Protein AF-A0A9P1DWP9-F1 (afdb_monomer_lite)

Structure (mmCIF, N/CA/C/O backbone):
data_AF-A0A9P1DWP9-F1
#
_entry.id   AF-A0A9P1DWP9-F1
#
loop_
_at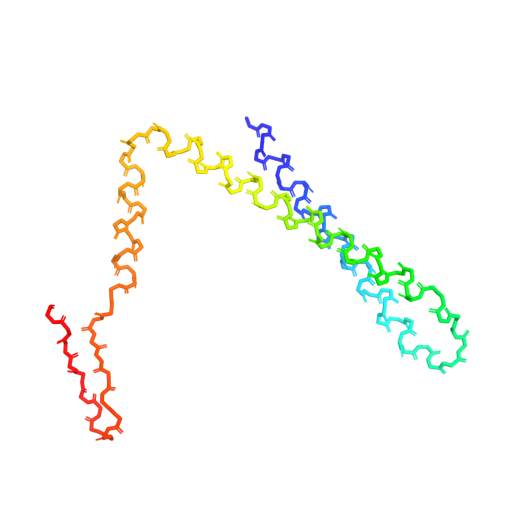om_site.group_PDB
_atom_site.id
_atom_site.type_symbol
_atom_site.label_atom_id
_atom_site.label_alt_id
_atom_site.label_comp_id
_atom_site.label_asym_id
_atom_site.label_entity_id
_atom_site.label_seq_id
_atom_site.pdbx_PDB_ins_code
_atom_site.Cartn_x
_atom_site.Cartn_y
_atom_site.Cartn_z
_atom_site.occupancy
_atom_site.B_iso_or_equiv
_atom_site.auth_seq_id
_atom_site.auth_comp_id
_atom_site.auth_asym_id
_atom_site.auth_atom_id
_atom_site.pdbx_PDB_model_num
ATOM 1 N N . MET A 1 1 ? -5.980 13.523 16.478 1.00 52.44 1 MET A N 1
ATOM 2 C CA . MET A 1 1 ? -6.295 13.777 15.051 1.00 52.44 1 MET A CA 1
ATOM 3 C C . MET A 1 1 ? -5.160 13.377 14.094 1.00 52.44 1 MET A C 1
ATOM 5 O O . MET A 1 1 ? -5.454 13.169 12.926 1.00 52.44 1 MET A O 1
ATOM 9 N N . GLU A 1 2 ? -3.926 13.148 14.563 1.00 62.66 2 GLU A N 1
ATOM 10 C CA . GLU A 1 2 ? -2.761 12.766 13.731 1.00 62.66 2 GLU A CA 1
ATOM 11 C C . GLU A 1 2 ? -2.819 11.391 13.046 1.00 62.66 2 GLU A C 1
ATOM 13 O O . GLU A 1 2 ? -2.382 11.247 11.911 1.00 62.66 2 GLU A O 1
ATOM 18 N N . LEU A 1 3 ? -3.380 10.358 13.683 1.00 64.50 3 LEU A N 1
ATOM 19 C CA . LEU A 1 3 ? -3.371 8.998 13.112 1.00 64.50 3 LEU A CA 1
ATOM 20 C C . LEU A 1 3 ? -4.194 8.875 11.819 1.00 64.50 3 LEU A C 1
ATOM 22 O O . LEU A 1 3 ? -3.820 8.152 10.894 1.00 64.50 3 LEU A O 1
ATOM 26 N N . LYS A 1 4 ? -5.314 9.606 11.730 1.00 70.38 4 LYS A N 1
ATOM 27 C CA . LYS A 1 4 ? -6.176 9.605 10.536 1.00 70.38 4 LYS A CA 1
ATOM 28 C C . LYS A 1 4 ? -5.525 10.343 9.369 1.00 70.38 4 LYS A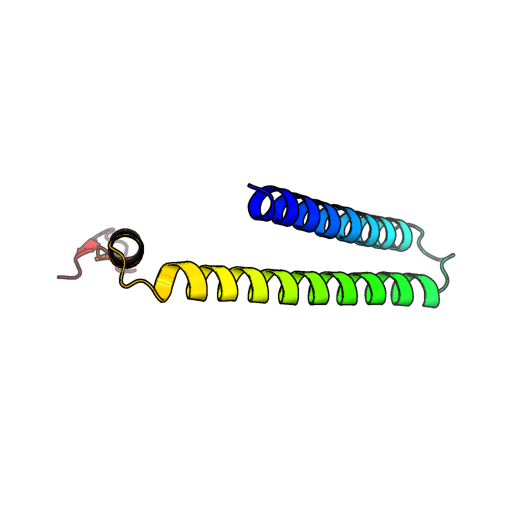 C 1
ATOM 30 O O . LYS A 1 4 ? -5.685 9.916 8.227 1.00 70.38 4 LYS A O 1
ATOM 35 N N . THR A 1 5 ? -4.821 11.441 9.637 1.00 78.44 5 THR A N 1
ATOM 36 C CA . THR A 1 5 ? -4.091 12.191 8.609 1.00 78.44 5 THR A CA 1
ATOM 37 C C . THR A 1 5 ? -2.869 11.404 8.148 1.00 78.44 5 THR A C 1
ATOM 39 O O . THR A 1 5 ? -2.713 11.210 6.947 1.00 78.44 5 THR A O 1
ATOM 42 N N . TRP A 1 6 ? -2.100 10.822 9.072 1.00 78.31 6 TRP A N 1
ATOM 43 C CA . TRP A 1 6 ? -0.963 9.952 8.761 1.00 78.31 6 TRP A CA 1
ATOM 44 C C . TRP A 1 6 ? -1.361 8.740 7.906 1.00 78.31 6 TRP A C 1
ATOM 46 O O . TRP A 1 6 ? -0.766 8.502 6.858 1.00 78.31 6 TRP A O 1
ATOM 56 N N . SER A 1 7 ? -2.436 8.030 8.268 1.00 80.50 7 SER A N 1
ATOM 57 C CA . SER A 1 7 ? -2.927 6.881 7.492 1.00 80.50 7 SER A CA 1
ATOM 58 C C . SER A 1 7 ? -3.336 7.264 6.061 1.00 80.50 7 SER A C 1
ATOM 60 O O . SER A 1 7 ? -3.015 6.548 5.107 1.00 80.50 7 SER A O 1
ATOM 62 N N . LYS A 1 8 ? -3.992 8.421 5.881 1.00 84.62 8 LYS A N 1
ATOM 63 C CA . LYS A 1 8 ? -4.317 8.957 4.549 1.00 84.62 8 LYS A CA 1
ATOM 64 C C . LYS A 1 8 ? -3.052 9.271 3.752 1.00 84.62 8 LYS A C 1
ATOM 66 O O . LYS A 1 8 ? -2.968 8.864 2.595 1.00 84.62 8 LYS A O 1
ATOM 71 N N . THR A 1 9 ? -2.071 9.930 4.365 1.00 88.31 9 THR A N 1
ATOM 72 C CA . THR A 1 9 ? -0.790 10.257 3.727 1.00 88.31 9 THR A CA 1
ATOM 73 C C . THR A 1 9 ? -0.043 8.997 3.297 1.00 88.31 9 THR A C 1
ATOM 75 O O . THR A 1 9 ? 0.358 8.898 2.141 1.00 88.31 9 THR A O 1
ATOM 78 N N . CYS A 1 10 ? 0.067 7.988 4.167 1.00 86.38 10 CYS A N 1
ATOM 79 C CA . CYS A 1 10 ? 0.684 6.703 3.831 1.00 86.38 10 CYS A CA 1
ATOM 80 C C . CYS A 1 10 ? -0.050 6.002 2.682 1.00 86.38 10 CYS A C 1
ATOM 82 O O . CYS A 1 10 ? 0.587 5.493 1.760 1.00 86.38 10 CYS A O 1
ATOM 84 N N . ARG A 1 11 ? -1.391 6.016 2.686 1.00 87.75 11 ARG A N 1
ATOM 85 C CA . ARG A 1 11 ? -2.196 5.438 1.601 1.00 87.75 11 ARG A CA 1
ATOM 86 C C . ARG A 1 11 ? -1.916 6.118 0.261 1.00 87.75 11 ARG A C 1
ATOM 88 O O . ARG A 1 11 ? -1.714 5.414 -0.727 1.00 87.75 11 ARG A O 1
ATOM 95 N N . VAL A 1 12 ? -1.904 7.452 0.227 1.00 91.38 12 VAL A N 1
ATOM 96 C CA . VAL A 1 12 ? -1.587 8.227 -0.984 1.00 91.38 12 VAL A CA 1
ATOM 97 C C . VAL A 1 12 ? -0.156 7.940 -1.431 1.00 91.38 12 VAL A C 1
ATOM 99 O O . VAL A 1 12 ? 0.057 7.633 -2.597 1.00 91.38 12 VAL A O 1
ATOM 102 N N . TRP A 1 13 ? 0.806 7.927 -0.508 1.00 93.25 13 TRP A N 1
ATOM 103 C CA . TRP A 1 13 ? 2.209 7.636 -0.801 1.00 93.25 13 TRP A CA 1
ATOM 104 C C . TRP A 1 13 ? 2.402 6.269 -1.471 1.00 93.25 13 TRP A C 1
ATOM 106 O O . TRP A 1 13 ? 3.027 6.183 -2.531 1.00 93.25 13 TRP A O 1
ATOM 116 N N . PHE A 1 14 ? 1.819 5.206 -0.904 1.00 91.50 14 PHE A N 1
ATOM 117 C CA . PHE A 1 14 ? 1.883 3.872 -1.505 1.00 91.50 14 PHE A CA 1
ATOM 118 C C . PHE A 1 14 ? 1.212 3.847 -2.879 1.00 91.50 14 PHE A C 1
ATOM 120 O O . PHE A 1 14 ? 1.757 3.264 -3.813 1.00 91.50 14 PHE A O 1
ATOM 127 N N . GLN A 1 15 ? 0.038 4.471 -3.008 1.00 92.25 15 GLN A N 1
ATOM 128 C CA . GLN A 1 15 ? -0.712 4.479 -4.259 1.00 92.25 15 GLN A CA 1
ATOM 129 C C . GLN A 1 15 ? 0.063 5.186 -5.373 1.00 92.25 15 GLN A C 1
ATOM 131 O O . GLN A 1 15 ? 0.219 4.614 -6.447 1.00 92.25 15 GLN A O 1
ATOM 136 N N . THR A 1 16 ? 0.599 6.377 -5.104 1.00 95.06 16 THR A N 1
ATOM 137 C CA . THR A 1 16 ? 1.373 7.156 -6.075 1.00 95.06 16 THR A CA 1
ATOM 138 C C . THR A 1 16 ? 2.599 6.384 -6.552 1.00 95.06 16 THR A C 1
ATOM 140 O O . THR A 1 16 ? 2.829 6.280 -7.752 1.00 95.06 16 THR A O 1
ATOM 143 N N . ARG A 1 17 ? 3.370 5.779 -5.639 1.00 94.06 17 ARG A N 1
ATOM 144 C CA . ARG A 1 17 ? 4.585 5.034 -6.014 1.00 94.06 17 ARG A CA 1
ATOM 145 C C . ARG A 1 17 ? 4.285 3.763 -6.800 1.00 94.06 17 ARG A C 1
ATOM 147 O O . ARG A 1 17 ? 4.980 3.476 -7.768 1.00 94.06 17 ARG A O 1
ATOM 154 N N . ILE A 1 18 ? 3.245 3.026 -6.411 1.00 95.44 18 ILE A N 1
ATOM 155 C CA . ILE A 1 18 ? 2.792 1.844 -7.154 1.00 95.44 18 ILE A CA 1
ATOM 156 C C . ILE A 1 18 ? 2.362 2.239 -8.567 1.00 95.44 18 ILE A C 1
ATOM 158 O O . ILE A 1 18 ? 2.711 1.547 -9.519 1.00 95.44 18 ILE A O 1
ATOM 162 N N . GLU A 1 19 ? 1.637 3.348 -8.708 1.00 94.69 19 GLU A N 1
ATOM 163 C CA . GLU A 1 19 ? 1.171 3.823 -10.010 1.00 94.69 19 GLU A CA 1
ATOM 164 C C . GLU A 1 19 ? 2.332 4.255 -10.912 1.00 94.69 19 GLU A C 1
ATOM 166 O O . GLU A 1 19 ? 2.362 3.896 -12.084 1.00 94.69 19 GLU A O 1
ATOM 171 N N . ILE A 1 20 ? 3.339 4.935 -10.354 1.00 95.12 20 ILE A N 1
ATOM 172 C CA . ILE A 1 20 ? 4.573 5.282 -11.074 1.00 95.12 20 ILE A CA 1
ATOM 173 C C . ILE A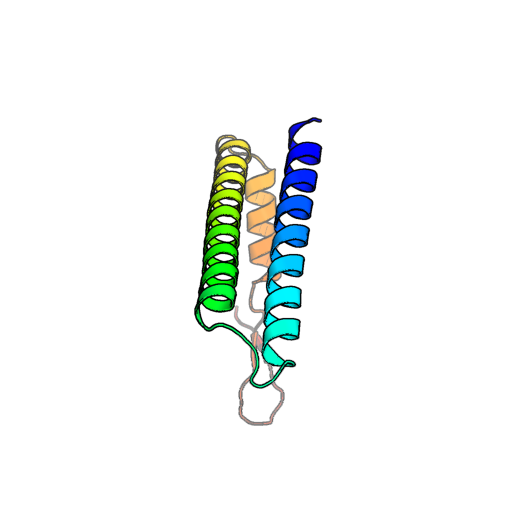 1 20 ? 5.289 4.019 -11.569 1.00 95.12 20 ILE A C 1
ATOM 175 O O . ILE A 1 20 ? 5.652 3.945 -12.740 1.00 95.12 20 ILE A O 1
ATOM 179 N N . CYS A 1 21 ? 5.471 3.011 -10.708 1.00 92.44 21 CYS A N 1
ATOM 180 C CA . CYS A 1 21 ? 6.109 1.754 -11.106 1.00 92.44 21 CYS A CA 1
ATOM 181 C C . CYS A 1 21 ? 5.316 1.032 -12.202 1.00 92.44 21 CYS A C 1
ATOM 183 O O . CYS A 1 21 ? 5.912 0.520 -13.143 1.00 92.44 21 CYS A O 1
ATOM 185 N N . LYS A 1 22 ? 3.982 1.007 -12.107 1.00 92.62 22 LYS A N 1
ATOM 186 C CA . LYS A 1 22 ? 3.119 0.390 -13.123 1.00 92.62 22 LYS A CA 1
ATOM 187 C C . LYS A 1 22 ? 3.199 1.097 -14.469 1.00 92.62 22 LYS A C 1
ATOM 189 O O . LYS A 1 22 ? 3.338 0.411 -15.473 1.00 92.62 22 LYS A O 1
ATOM 194 N N . ARG A 1 23 ? 3.137 2.434 -14.481 1.00 93.25 23 ARG A N 1
ATOM 195 C CA . ARG A 1 23 ? 3.292 3.225 -15.711 1.00 93.25 23 ARG A CA 1
ATOM 196 C C . ARG A 1 23 ? 4.639 2.957 -16.353 1.00 93.25 23 ARG A C 1
ATOM 198 O O . ARG A 1 23 ? 4.680 2.550 -17.498 1.00 93.25 23 ARG A O 1
ATOM 205 N N . ARG A 1 24 ? 5.716 3.007 -15.568 1.00 89.31 24 ARG A N 1
ATOM 206 C CA . ARG A 1 24 ? 7.058 2.741 -16.085 1.00 89.31 24 ARG A CA 1
ATOM 207 C C . ARG A 1 24 ? 7.210 1.327 -16.652 1.00 89.31 24 ARG A C 1
ATOM 209 O O . ARG A 1 24 ? 7.907 1.150 -17.636 1.00 89.31 24 ARG A O 1
ATOM 216 N N . LEU A 1 25 ? 6.560 0.317 -16.066 1.00 89.12 25 LEU A N 1
ATOM 217 C CA . LEU A 1 25 ? 6.526 -1.033 -16.649 1.00 89.12 25 LEU A CA 1
ATOM 218 C C . LEU A 1 25 ? 5.697 -1.109 -17.938 1.00 89.12 25 LEU A C 1
ATOM 220 O O . LEU A 1 25 ? 6.001 -1.951 -18.776 1.00 89.12 25 LEU A O 1
ATOM 224 N N . ALA A 1 26 ? 4.654 -0.287 -18.080 1.00 88.50 26 ALA A N 1
ATOM 225 C CA . ALA A 1 26 ? 3.862 -0.202 -19.304 1.00 88.50 26 ALA A CA 1
ATOM 226 C C . ALA A 1 26 ? 4.658 0.488 -20.420 1.00 88.50 26 ALA A C 1
ATOM 228 O O . ALA A 1 26 ? 4.799 -0.100 -21.486 1.00 88.50 26 ALA A O 1
ATOM 229 N N . ASP A 1 27 ? 5.274 1.636 -20.129 1.00 87.44 27 ASP A N 1
ATOM 230 C CA . ASP A 1 27 ? 6.122 2.382 -21.068 1.00 87.44 27 ASP A CA 1
ATOM 231 C C . ASP A 1 27 ? 7.255 1.486 -21.605 1.00 87.44 27 ASP A C 1
ATOM 233 O O . ASP A 1 27 ? 7.445 1.342 -22.809 1.00 87.44 27 ASP A O 1
ATOM 237 N N . LEU A 1 28 ? 7.944 0.770 -20.706 1.00 80.94 28 LEU A N 1
ATOM 238 C CA . LEU A 1 28 ? 9.022 -0.157 -21.071 1.00 80.94 28 LEU A CA 1
ATOM 239 C C . LEU A 1 28 ? 8.552 -1.398 -21.843 1.00 80.94 28 LEU A C 1
ATOM 241 O O . LEU A 1 28 ? 9.365 -2.068 -22.476 1.00 80.94 28 LEU A O 1
ATOM 245 N N . ARG A 1 29 ? 7.262 -1.742 -21.763 1.00 78.38 29 ARG A N 1
ATOM 246 C CA . ARG A 1 29 ? 6.668 -2.852 -22.517 1.00 78.38 29 ARG A CA 1
ATOM 247 C C . ARG A 1 29 ? 6.237 -2.420 -23.919 1.00 78.38 29 ARG A C 1
ATOM 249 O O . ARG A 1 29 ? 6.156 -3.277 -24.790 1.00 78.38 29 ARG A O 1
ATOM 256 N N . GLU A 1 30 ? 5.957 -1.135 -24.125 1.00 77.88 30 GLU A N 1
ATOM 257 C CA . GLU A 1 30 ? 5.594 -0.560 -25.427 1.00 77.88 30 GLU A CA 1
ATOM 258 C C . GLU A 1 30 ? 6.825 -0.184 -26.276 1.00 77.88 30 GLU A C 1
ATOM 260 O O . GLU A 1 30 ? 6.739 -0.198 -27.499 1.00 77.88 30 GLU A O 1
ATOM 265 N N . GLU A 1 31 ? 7.996 0.057 -25.669 1.00 72.06 31 GLU A N 1
ATOM 266 C CA . GLU A 1 31 ? 9.272 0.370 -26.359 1.00 72.06 31 GLU A CA 1
ATOM 267 C C . GLU A 1 31 ? 9.971 -0.834 -27.050 1.00 72.06 31 GLU A C 1
ATOM 269 O O . GLU A 1 31 ? 11.187 -0.838 -27.256 1.00 72.06 31 GLU A O 1
ATOM 274 N N . A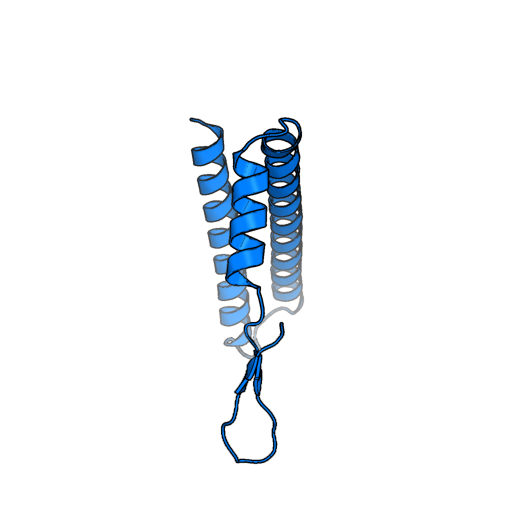SP A 1 32 ? 9.192 -1.851 -27.420 1.00 60.78 32 ASP A N 1
ATOM 275 C CA . ASP A 1 32 ? 9.513 -3.108 -28.118 1.00 60.78 32 ASP A CA 1
ATOM 276 C C . ASP A 1 32 ? 10.924 -3.199 -28.771 1.00 60.78 32 ASP A C 1
ATOM 278 O O . ASP A 1 32 ? 11.122 -2.965 -29.965 1.00 60.78 32 ASP A O 1
ATOM 282 N N . GLY A 1 33 ? 11.936 -3.584 -27.974 1.00 58.34 33 GLY A N 1
ATOM 283 C CA . GLY A 1 33 ? 13.207 -4.130 -28.482 1.00 58.34 33 GLY A CA 1
ATOM 284 C C . GLY A 1 33 ? 14.511 -3.373 -28.186 1.00 58.34 33 GLY A C 1
ATOM 285 O O . GLY A 1 33 ? 15.573 -3.897 -28.517 1.00 58.34 33 GLY A O 1
ATOM 286 N N . ARG A 1 34 ? 14.503 -2.196 -27.539 1.00 61.34 34 ARG A N 1
ATOM 287 C CA . ARG A 1 34 ? 15.757 -1.486 -27.143 1.00 61.34 34 ARG A CA 1
ATOM 288 C C . ARG A 1 34 ? 16.119 -1.589 -25.665 1.00 61.34 34 ARG A C 1
ATOM 290 O O . ARG A 1 34 ? 17.037 -0.921 -25.192 1.00 61.34 34 ARG A O 1
ATOM 297 N N . TRP A 1 35 ? 15.368 -2.385 -24.923 1.00 63.59 35 TRP A N 1
ATOM 298 C CA . TRP A 1 35 ? 15.308 -2.256 -23.484 1.00 63.59 35 TRP A CA 1
ATOM 299 C C . TRP A 1 35 ? 16.105 -3.362 -22.757 1.00 63.59 35 TRP A C 1
ATOM 301 O O . TRP A 1 35 ? 16.051 -4.541 -23.107 1.00 63.59 35 TRP A O 1
ATOM 311 N N . ASN A 1 36 ? 16.905 -2.967 -21.759 1.00 69.31 36 ASN A N 1
ATOM 312 C CA . ASN A 1 36 ? 17.788 -3.848 -20.991 1.00 69.31 36 ASN A CA 1
ATOM 313 C C . ASN A 1 36 ? 16.971 -4.670 -19.995 1.00 69.31 36 ASN A C 1
ATOM 315 O O . ASN A 1 36 ? 16.649 -4.122 -18.953 1.00 69.31 36 ASN A O 1
ATOM 319 N N . GLY A 1 37 ? 16.742 -5.966 -20.246 1.00 76.31 37 GLY A N 1
ATOM 320 C CA . GLY A 1 37 ? 16.061 -6.939 -19.363 1.00 76.31 37 GLY A CA 1
ATOM 321 C C . GLY A 1 37 ? 16.249 -6.764 -17.837 1.00 76.31 37 GLY A C 1
ATOM 322 O O . GLY A 1 37 ? 15.348 -7.074 -17.053 1.00 76.31 37 GLY A O 1
ATOM 323 N N . ALA A 1 38 ? 17.382 -6.214 -17.400 1.00 83.31 38 ALA A N 1
ATOM 324 C CA . ALA A 1 38 ? 17.646 -5.882 -16.006 1.00 83.31 38 ALA A CA 1
ATOM 325 C C . ALA A 1 38 ? 16.758 -4.754 -15.427 1.00 83.31 38 ALA A C 1
ATOM 327 O O . ALA A 1 38 ? 16.320 -4.861 -14.284 1.00 83.31 38 ALA A O 1
ATOM 328 N N . ASP A 1 39 ? 16.447 -3.686 -16.167 1.00 83.56 39 ASP A N 1
ATOM 329 C CA . ASP A 1 39 ? 15.735 -2.511 -15.623 1.00 83.56 39 ASP A CA 1
ATOM 330 C C . ASP A 1 39 ? 14.245 -2.769 -15.273 1.00 83.56 39 ASP A C 1
ATOM 332 O O . ASP A 1 39 ? 13.733 -2.219 -14.304 1.00 83.56 39 ASP A O 1
ATOM 336 N N . PHE A 1 40 ? 13.530 -3.644 -15.978 1.00 86.31 40 PHE A N 1
ATOM 337 C CA . PHE A 1 40 ? 12.122 -4.009 -15.786 1.00 86.31 40 PHE A CA 1
ATOM 338 C C . PHE A 1 40 ? 12.068 -5.028 -14.695 1.00 86.31 40 PHE A C 1
ATOM 340 O O . PHE A 1 40 ? 11.179 -4.949 -13.863 1.00 86.31 40 PHE A O 1
ATOM 347 N N . GLN A 1 41 ? 13.033 -5.950 -14.667 1.00 89.06 41 GLN A N 1
ATOM 348 C CA . GLN A 1 41 ? 13.173 -6.855 -13.550 1.00 89.06 41 GLN A CA 1
ATOM 349 C C . GLN A 1 41 ? 13.379 -6.046 -12.262 1.00 89.06 41 GLN A C 1
ATOM 351 O O . GLN A 1 41 ? 12.630 -6.230 -11.305 1.00 89.06 41 GLN A O 1
ATOM 356 N N . LYS A 1 42 ? 14.246 -5.029 -12.290 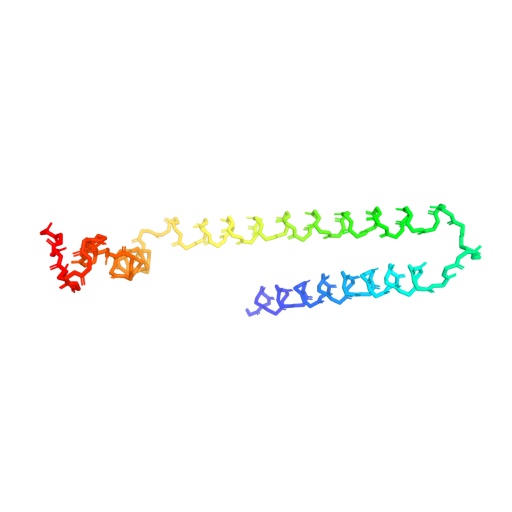1.00 91.56 42 LYS A N 1
ATOM 357 C CA . LYS A 1 42 ? 14.446 -4.094 -11.178 1.00 91.56 42 LYS A CA 1
ATOM 358 C C . LYS A 1 42 ? 13.184 -3.299 -10.822 1.00 91.56 42 LYS A C 1
ATOM 360 O O . LYS A 1 42 ? 12.820 -3.217 -9.651 1.00 91.56 42 LYS A O 1
ATOM 365 N N . ILE A 1 43 ? 12.473 -2.720 -11.792 1.00 91.38 43 ILE A N 1
ATOM 366 C CA . ILE A 1 43 ? 11.233 -1.965 -11.519 1.00 91.38 43 ILE A CA 1
ATOM 367 C C . ILE A 1 43 ? 10.124 -2.892 -10.998 1.00 91.38 43 ILE A C 1
ATOM 369 O O . ILE A 1 43 ? 9.362 -2.510 -10.107 1.00 91.38 43 ILE A O 1
ATOM 373 N N . LYS A 1 44 ? 10.045 -4.120 -11.510 1.00 92.56 44 LYS A N 1
ATOM 374 C CA . LYS A 1 44 ? 9.107 -5.154 -11.071 1.00 92.56 44 LYS A CA 1
ATOM 375 C C . LYS A 1 44 ? 9.403 -5.590 -9.639 1.00 92.56 44 LYS A C 1
ATOM 377 O O . LYS A 1 44 ? 8.470 -5.694 -8.849 1.00 92.56 44 LYS A O 1
ATOM 382 N N . GLU A 1 45 ? 10.668 -5.774 -9.275 1.00 95.38 45 GLU A N 1
ATOM 383 C CA . GLU A 1 45 ? 11.087 -6.053 -7.896 1.00 95.38 45 GLU A CA 1
ATOM 384 C C . GLU A 1 45 ? 10.698 -4.917 -6.948 1.00 95.38 45 GLU A C 1
ATOM 386 O O . GLU A 1 45 ? 10.094 -5.166 -5.904 1.00 95.38 45 GLU A O 1
ATOM 391 N N . VAL A 1 46 ? 10.935 -3.662 -7.346 1.00 95.38 46 VAL A N 1
ATOM 392 C CA . VAL A 1 46 ? 10.500 -2.485 -6.574 1.00 95.38 46 VAL A CA 1
ATOM 393 C C . VAL A 1 46 ? 8.978 -2.458 -6.412 1.00 95.38 46 VAL A C 1
ATOM 395 O O . VAL A 1 46 ? 8.474 -2.148 -5.332 1.00 95.38 46 VAL A O 1
ATOM 398 N N . LEU A 1 47 ? 8.221 -2.800 -7.458 1.00 95.25 47 LEU A N 1
ATOM 399 C CA . LEU A 1 47 ? 6.764 -2.881 -7.383 1.00 95.25 47 LEU A CA 1
ATOM 400 C C . LEU A 1 47 ? 6.305 -3.969 -6.399 1.00 95.25 47 LEU A C 1
ATOM 402 O O . LEU A 1 47 ? 5.392 -3.722 -5.610 1.00 95.25 47 LEU A O 1
ATOM 406 N N . ILE A 1 48 ? 6.929 -5.149 -6.429 1.00 96.38 48 ILE A N 1
ATOM 407 C CA . ILE A 1 48 ? 6.616 -6.259 -5.517 1.00 96.38 48 ILE A CA 1
ATOM 408 C C . ILE A 1 48 ? 6.892 -5.851 -4.064 1.00 96.38 48 ILE A C 1
ATOM 410 O O . ILE A 1 48 ? 6.005 -5.989 -3.220 1.00 96.38 48 ILE A O 1
ATOM 414 N N . ASP A 1 49 ? 8.060 -5.273 -3.782 1.00 96.88 49 ASP A N 1
ATOM 415 C CA . ASP A 1 49 ? 8.416 -4.779 -2.446 1.00 96.88 49 ASP A CA 1
ATOM 416 C C . ASP A 1 49 ? 7.421 -3.711 -1.950 1.00 96.88 49 ASP A C 1
ATOM 418 O O . ASP A 1 49 ? 6.905 -3.802 -0.833 1.00 96.88 49 ASP A O 1
ATOM 422 N N . LEU A 1 50 ? 7.045 -2.745 -2.798 1.00 95.75 50 LEU A N 1
ATOM 423 C CA . LEU A 1 50 ? 6.041 -1.731 -2.452 1.00 95.75 50 LEU A CA 1
ATOM 424 C C . LEU A 1 50 ? 4.671 -2.344 -2.136 1.00 95.75 50 LEU A C 1
ATOM 426 O O . LEU A 1 50 ? 3.997 -1.903 -1.199 1.00 95.75 50 LEU A O 1
ATOM 430 N N . LEU A 1 51 ? 4.245 -3.354 -2.897 1.00 94.81 51 LEU A N 1
ATOM 431 C CA . LEU A 1 51 ? 2.992 -4.067 -2.649 1.00 94.81 51 LEU A CA 1
ATOM 432 C C . LEU A 1 51 ? 3.036 -4.835 -1.327 1.00 94.81 51 LEU A C 1
ATOM 434 O O . LEU A 1 51 ? 2.058 -4.793 -0.576 1.00 94.81 51 LEU A O 1
ATOM 438 N N . GLN A 1 52 ? 4.163 -5.474 -1.016 1.00 96.00 52 GLN A N 1
ATOM 439 C CA . GLN A 1 52 ? 4.352 -6.224 0.221 1.00 96.00 52 GLN A CA 1
ATOM 440 C C . GLN A 1 52 ? 4.374 -5.302 1.445 1.00 96.00 52 GLN A C 1
ATOM 442 O O . GLN A 1 52 ? 3.655 -5.549 2.414 1.00 96.00 52 GLN A O 1
ATOM 447 N N . ARG A 1 53 ? 5.088 -4.173 1.377 1.00 94.00 53 ARG A N 1
ATOM 448 C CA . ARG A 1 53 ? 5.068 -3.141 2.429 1.00 94.00 53 ARG A CA 1
ATOM 449 C C . ARG A 1 53 ? 3.672 -2.568 2.638 1.00 94.00 53 ARG A C 1
ATOM 451 O O . ARG A 1 53 ? 3.235 -2.410 3.776 1.00 94.00 53 ARG A O 1
ATOM 458 N N . ARG A 1 54 ? 2.940 -2.306 1.550 1.00 94.06 54 ARG A N 1
ATOM 459 C CA . ARG A 1 54 ? 1.548 -1.846 1.621 1.00 94.06 54 ARG A CA 1
ATOM 460 C C . ARG A 1 54 ? 0.657 -2.893 2.290 1.00 94.06 54 ARG A C 1
ATOM 462 O O . ARG A 1 54 ? -0.174 -2.530 3.115 1.00 94.06 54 ARG A O 1
ATOM 469 N N . HIS A 1 55 ? 0.816 -4.171 1.952 1.00 91.94 55 HIS A N 1
ATOM 470 C CA . HIS A 1 55 ? 0.062 -5.261 2.571 1.00 91.94 55 HIS A CA 1
ATOM 471 C C . HIS A 1 55 ? 0.312 -5.335 4.083 1.00 91.94 55 HIS A C 1
ATOM 473 O O . HIS A 1 55 ? -0.646 -5.309 4.853 1.00 91.94 55 HIS A O 1
ATOM 479 N N . ILE A 1 56 ? 1.579 -5.326 4.507 1.00 90.94 56 ILE A N 1
ATOM 480 C CA . ILE A 1 56 ? 1.961 -5.323 5.928 1.00 90.94 56 ILE A CA 1
ATOM 481 C C . ILE A 1 56 ? 1.360 -4.111 6.648 1.00 90.94 56 ILE A C 1
ATOM 483 O O . ILE A 1 56 ? 0.754 -4.267 7.707 1.00 90.94 56 ILE A O 1
ATOM 487 N N . PHE A 1 57 ? 1.453 -2.919 6.053 1.00 89.81 57 PHE A N 1
ATOM 488 C CA . PHE A 1 57 ? 0.835 -1.706 6.592 1.00 89.81 57 PHE A CA 1
ATOM 489 C C . PHE A 1 57 ? -0.677 -1.880 6.807 1.00 89.81 57 PHE A C 1
ATOM 491 O O . PHE A 1 57 ? -1.187 -1.586 7.887 1.00 89.81 57 PHE A O 1
ATOM 498 N N . TRP A 1 58 ? -1.404 -2.412 5.817 1.00 86.44 58 TRP A N 1
ATOM 499 C CA . TRP A 1 58 ? -2.843 -2.659 5.955 1.00 86.44 58 TRP A CA 1
ATOM 500 C C . TRP A 1 58 ? -3.160 -3.697 7.030 1.00 86.44 58 TRP A C 1
ATOM 502 O O . TRP A 1 58 ? -4.115 -3.504 7.783 1.00 86.44 58 TRP A O 1
ATOM 512 N N . GLN A 1 59 ? -2.364 -4.762 7.144 1.00 87.69 59 GLN A N 1
ATOM 513 C CA . GLN A 1 59 ? -2.524 -5.759 8.204 1.00 87.69 59 GLN A CA 1
ATOM 514 C C . GLN A 1 59 ? -2.302 -5.151 9.591 1.00 87.69 59 GLN A C 1
ATOM 516 O O . GLN A 1 59 ? -3.093 -5.402 10.499 1.00 87.69 59 GLN A O 1
ATOM 521 N N . GLN A 1 60 ? -1.270 -4.321 9.753 1.00 85.31 60 GLN A N 1
ATOM 522 C CA . GLN A 1 60 ? -0.988 -3.618 11.004 1.00 85.31 60 GLN A CA 1
ATOM 523 C C . GLN A 1 60 ? -2.120 -2.657 11.359 1.00 85.31 60 GLN A C 1
ATOM 525 O O . GLN A 1 60 ? -2.647 -2.728 12.463 1.00 85.31 60 GLN A O 1
ATOM 530 N N . CYS A 1 61 ? -2.563 -1.814 10.422 1.00 82.81 61 CYS A N 1
ATOM 531 C CA . CYS A 1 61 ? -3.674 -0.898 10.665 1.00 82.81 61 CYS A CA 1
ATOM 532 C C . CYS A 1 61 ? -4.973 -1.636 11.002 1.00 82.81 61 CYS A C 1
ATOM 534 O O . CYS A 1 61 ? -5.684 -1.210 11.908 1.00 82.81 61 CYS A O 1
ATOM 536 N N . ALA A 1 62 ? -5.277 -2.742 10.317 1.00 79.38 62 ALA A N 1
ATOM 537 C CA . ALA A 1 62 ? -6.439 -3.563 10.633 1.00 79.38 62 ALA A CA 1
ATOM 538 C C . ALA A 1 62 ? -6.313 -4.170 12.034 1.00 79.38 62 ALA A C 1
ATOM 540 O O . ALA A 1 62 ? -7.241 -4.052 12.826 1.00 79.38 62 ALA A O 1
ATOM 541 N N . LYS A 1 63 ? -5.166 -4.767 12.378 1.00 75.38 63 LYS A N 1
ATOM 542 C CA . LYS A 1 63 ? -4.934 -5.358 13.701 1.00 75.38 63 LYS A CA 1
ATOM 543 C C . LYS A 1 63 ? -5.004 -4.311 14.809 1.00 75.38 63 LYS A C 1
ATOM 545 O O . LYS A 1 63 ? -5.654 -4.564 15.810 1.00 75.38 63 LYS A O 1
ATOM 550 N N . THR A 1 64 ? -4.406 -3.136 14.627 1.00 73.38 64 THR A N 1
ATOM 551 C CA . THR A 1 64 ? -4.502 -2.024 15.583 1.00 73.38 64 THR A CA 1
ATOM 552 C C . THR A 1 64 ? -5.934 -1.528 15.712 1.00 73.38 64 THR A C 1
ATOM 554 O O . THR A 1 64 ? -6.395 -1.299 16.825 1.00 73.38 64 THR A O 1
ATOM 557 N N . PHE A 1 65 ? -6.664 -1.399 14.602 1.00 67.31 65 PHE A N 1
ATOM 558 C CA . PHE A 1 65 ? -8.080 -1.041 14.626 1.00 67.31 65 PHE A CA 1
ATOM 559 C C . PHE A 1 65 ? -8.895 -2.061 15.425 1.00 67.31 65 PHE A C 1
ATOM 561 O O . PHE A 1 65 ? -9.637 -1.678 16.323 1.00 67.31 65 PHE A O 1
ATOM 568 N N . TRP A 1 66 ? -8.698 -3.355 15.168 1.00 66.44 66 TRP A N 1
ATOM 569 C CA . TRP A 1 66 ? -9.353 -4.417 15.924 1.00 66.44 66 TRP A CA 1
ATOM 570 C C . TRP A 1 66 ? -8.929 -4.424 17.394 1.00 66.44 66 TRP A C 1
ATOM 572 O O . TRP A 1 66 ? -9.794 -4.463 18.249 1.00 66.44 66 TRP A O 1
ATOM 582 N N . LEU A 1 67 ? -7.645 -4.313 17.728 1.00 65.12 67 LEU A N 1
ATOM 583 C CA . LEU A 1 67 ? -7.194 -4.255 19.124 1.00 65.12 67 LEU A CA 1
ATOM 584 C C . LEU A 1 67 ? -7.777 -3.042 19.866 1.00 65.12 67 LEU A C 1
ATOM 586 O O . LEU A 1 67 ? -8.248 -3.177 20.986 1.00 65.12 67 LEU A O 1
ATOM 590 N N . THR A 1 68 ? -7.810 -1.869 19.232 1.00 64.12 68 THR A N 1
ATOM 591 C CA . THR A 1 68 ? -8.281 -0.630 19.875 1.00 64.12 68 THR A CA 1
ATOM 592 C C . THR A 1 68 ? -9.804 -0.604 20.042 1.00 64.12 68 THR A C 1
ATOM 594 O O . THR A 1 68 ? -10.307 -0.146 21.067 1.00 64.12 68 THR A O 1
ATOM 597 N N . GLU A 1 69 ? -10.552 -1.084 19.045 1.00 57.78 69 GLU A N 1
ATOM 598 C CA . GLU A 1 69 ? -12.022 -1.043 19.045 1.00 57.78 69 GLU A CA 1
ATOM 599 C C . GLU A 1 69 ? -12.670 -2.295 19.666 1.00 57.78 69 GLU A C 1
ATOM 601 O O . GLU A 1 69 ? -13.827 -2.233 20.086 1.00 57.78 69 GLU A O 1
ATOM 606 N N . CYS A 1 70 ? -11.953 -3.425 19.728 1.00 55.06 70 CYS A N 1
ATOM 607 C CA . CYS A 1 70 ? -12.482 -4.731 20.145 1.00 55.06 70 CYS A CA 1
ATOM 608 C C . CYS A 1 70 ? -12.021 -5.183 21.543 1.00 55.06 70 CYS A C 1
ATOM 610 O O . CYS A 1 70 ? -12.626 -6.105 22.082 1.00 55.06 70 CYS A O 1
ATOM 612 N N . ASP A 1 71 ? -11.010 -4.549 22.150 1.00 57.22 71 ASP A N 1
ATOM 613 C CA . ASP A 1 71 ? -10.666 -4.777 23.570 1.00 57.22 71 ASP A CA 1
ATOM 614 C C . ASP A 1 71 ? -11.667 -4.096 24.522 1.00 57.22 71 ASP A C 1
ATOM 616 O O . ASP A 1 71 ? -11.921 -4.524 25.645 1.00 57.22 71 ASP A O 1
ATOM 620 N N . ARG A 1 72 ? -12.367 -3.071 24.033 1.00 56.94 72 ARG A N 1
ATOM 621 C CA . ARG A 1 72 ? -13.583 -2.597 24.684 1.00 56.94 72 ARG A CA 1
ATOM 622 C C . ARG A 1 72 ? -14.731 -3.414 24.114 1.00 56.94 72 ARG A C 1
ATOM 624 O O . ARG A 1 72 ? -15.007 -3.330 22.922 1.00 56.94 72 ARG A O 1
ATOM 631 N N . ASN A 1 73 ? -15.423 -4.160 24.965 1.00 56.81 73 ASN A N 1
ATOM 632 C CA . ASN A 1 73 ? -16.651 -4.906 24.672 1.00 56.81 73 ASN A CA 1
ATOM 633 C C . ASN A 1 73 ? -17.806 -3.943 24.276 1.00 56.81 73 ASN A C 1
ATOM 635 O O . ASN A 1 73 ? -18.813 -3.797 24.968 1.00 56.81 73 ASN A O 1
ATOM 639 N N . THR A 1 74 ? -17.610 -3.142 23.225 1.00 67.38 74 THR A N 1
ATOM 640 C CA . THR A 1 74 ? -18.408 -1.958 22.922 1.00 67.38 74 THR A CA 1
ATOM 641 C C . THR A 1 74 ? -19.659 -2.327 22.148 1.00 67.38 74 THR A C 1
ATOM 6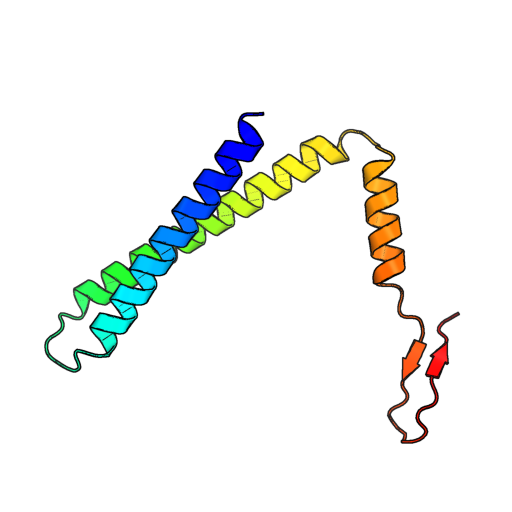43 O O . THR A 1 74 ? -19.675 -3.203 21.280 1.00 67.38 74 THR A O 1
ATOM 646 N N . LYS A 1 75 ? -20.716 -1.538 22.369 1.00 68.81 75 LYS A N 1
ATOM 647 C CA . LYS A 1 75 ? -21.918 -1.536 21.523 1.00 68.81 75 LYS A CA 1
ATOM 648 C C . LYS A 1 75 ? -21.575 -1.419 20.031 1.00 68.81 75 LYS A C 1
ATOM 650 O O . LYS A 1 75 ? -22.317 -1.949 19.213 1.00 68.81 75 LYS A O 1
ATOM 655 N N . PHE A 1 76 ? -20.465 -0.767 19.669 1.00 67.88 76 PHE A N 1
ATOM 656 C CA . PHE A 1 76 ? -20.018 -0.646 18.282 1.00 67.88 76 PHE A CA 1
ATOM 657 C C . PHE A 1 76 ? -19.704 -2.006 17.647 1.00 67.88 76 PHE A C 1
ATOM 659 O O . PHE A 1 76 ? -20.243 -2.283 16.578 1.00 67.88 76 PHE A O 1
ATOM 666 N N . PHE A 1 77 ? -18.937 -2.884 18.308 1.00 71.25 77 PHE A N 1
ATOM 667 C CA . PHE A 1 77 ? -18.641 -4.226 17.788 1.00 71.25 77 PHE A CA 1
ATOM 668 C C . PHE A 1 77 ? -19.921 -5.038 17.573 1.00 71.25 77 PHE A C 1
ATOM 670 O O . PHE A 1 77 ? -20.174 -5.542 16.477 1.00 71.25 77 PHE A O 1
ATOM 677 N N . HIS A 1 78 ? -20.788 -5.093 18.586 1.00 80.00 78 HIS A N 1
ATOM 678 C CA . HIS A 1 78 ? -22.061 -5.801 18.471 1.00 80.00 78 HIS A CA 1
ATOM 679 C C . HIS A 1 78 ? -22.953 -5.211 17.372 1.00 80.00 78 HIS A C 1
ATOM 681 O O . HIS A 1 78 ? -23.583 -5.965 16.629 1.00 80.00 78 HIS A O 1
ATOM 687 N N . ASN A 1 79 ? -22.970 -3.887 17.205 1.00 82.31 79 ASN A N 1
ATOM 688 C CA . ASN A 1 79 ? -23.725 -3.224 16.144 1.00 82.31 79 ASN A CA 1
ATOM 689 C C . ASN A 1 79 ? -23.140 -3.500 14.754 1.00 82.31 79 ASN A C 1
ATOM 691 O O . ASN A 1 79 ? -23.903 -3.801 13.837 1.00 82.31 79 ASN A O 1
ATOM 695 N N . ALA A 1 80 ? -21.817 -3.464 14.596 1.00 82.00 80 ALA A N 1
ATOM 696 C CA . ALA A 1 80 ? -21.132 -3.771 13.345 1.00 82.00 80 ALA A CA 1
ATOM 697 C C . ALA A 1 80 ? -21.362 -5.234 12.937 1.00 82.00 80 ALA A C 1
ATOM 699 O O . ALA A 1 80 ? -21.775 -5.501 11.809 1.00 82.00 80 ALA A O 1
ATOM 700 N N . VAL A 1 81 ? -21.213 -6.180 13.872 1.00 82.94 81 VAL A N 1
ATOM 701 C CA . VAL A 1 81 ? -21.514 -7.605 13.653 1.00 82.94 81 VAL A CA 1
ATOM 702 C C . VAL A 1 81 ? -22.993 -7.806 13.321 1.00 82.94 81 VAL A C 1
ATOM 704 O O . VAL A 1 81 ? -23.318 -8.537 12.385 1.00 82.94 81 VAL A O 1
ATOM 707 N N . ARG A 1 82 ? -23.912 -7.136 14.027 1.00 85.56 82 ARG A N 1
ATOM 708 C CA . ARG A 1 82 ? -25.355 -7.214 13.750 1.00 85.56 82 ARG A CA 1
ATOM 709 C C . ARG A 1 82 ? -25.700 -6.637 12.378 1.00 85.56 82 ARG A C 1
ATOM 711 O O . ARG A 1 82 ? -26.516 -7.222 11.668 1.00 85.56 82 ARG A O 1
ATOM 718 N N . GLN A 1 83 ? -25.063 -5.541 11.969 1.00 87.00 83 GLN A N 1
ATOM 719 C CA . GLN A 1 83 ? -25.221 -4.958 10.637 1.00 87.00 83 GLN A CA 1
ATOM 720 C C . GLN A 1 83 ? -24.684 -5.896 9.555 1.00 87.00 83 GLN A C 1
ATOM 722 O O . GLN A 1 83 ? -25.373 -6.114 8.558 1.00 87.00 83 GLN A O 1
ATOM 727 N N . HIS A 1 84 ? -23.506 -6.490 9.762 1.00 85.81 84 HIS A N 1
ATOM 728 C CA . HIS A 1 84 ? -22.929 -7.468 8.843 1.00 85.81 84 HIS A CA 1
ATOM 729 C C . HIS A 1 84 ? -23.819 -8.705 8.714 1.00 85.81 84 HIS A C 1
ATOM 731 O O . HIS A 1 84 ? -24.129 -9.115 7.598 1.00 85.81 84 HIS A O 1
ATOM 737 N N . ARG A 1 85 ? -24.318 -9.246 9.835 1.00 86.88 85 ARG A N 1
ATOM 738 C CA . ARG A 1 85 ? -25.298 -10.343 9.848 1.00 86.88 85 ARG A CA 1
ATOM 739 C C . ARG A 1 85 ? -26.572 -9.962 9.106 1.00 86.88 85 ARG A C 1
ATOM 741 O O . ARG A 1 85 ? -27.041 -10.741 8.294 1.00 86.88 85 ARG A O 1
ATOM 748 N N . ARG A 1 86 ? -27.115 -8.759 9.323 1.00 85.44 86 ARG A N 1
ATOM 749 C CA . ARG A 1 86 ? -28.310 -8.282 8.608 1.00 85.44 86 ARG A CA 1
ATOM 750 C C . ARG A 1 86 ? -28.070 -8.165 7.102 1.00 85.44 86 ARG A C 1
ATOM 752 O O . ARG A 1 86 ? -28.948 -8.532 6.330 1.00 85.44 86 ARG A O 1
ATOM 759 N N . LYS A 1 87 ? -26.908 -7.648 6.693 1.00 86.69 87 LYS A N 1
ATOM 760 C CA . LYS A 1 87 ? -26.547 -7.461 5.280 1.00 86.69 87 LYS A CA 1
ATOM 761 C C . LYS A 1 87 ? -26.299 -8.794 4.573 1.00 86.69 87 LYS A C 1
ATOM 763 O O . LYS A 1 87 ? -26.735 -8.966 3.443 1.00 86.69 87 LYS A O 1
ATOM 768 N N . ASN A 1 88 ? -25.640 -9.727 5.255 1.00 83.81 88 ASN A N 1
ATOM 769 C CA . ASN A 1 88 ? -25.229 -11.009 4.688 1.00 83.81 88 ASN A CA 1
ATOM 770 C C . ASN A 1 88 ? -26.236 -12.136 4.959 1.00 83.81 88 ASN A C 1
ATOM 772 O O . ASN A 1 88 ? -26.002 -13.266 4.535 1.00 83.81 88 ASN A O 1
ATOM 776 N N . LYS A 1 89 ? -27.350 -11.861 5.655 1.00 82.94 89 LYS A N 1
ATOM 777 C CA . LYS A 1 89 ? -28.428 -12.837 5.832 1.00 82.94 89 LYS A CA 1
ATOM 778 C C . LYS A 1 89 ? -29.021 -13.145 4.459 1.00 82.94 89 LYS A C 1
ATOM 780 O O . LYS A 1 89 ? -29.746 -12.325 3.894 1.00 82.94 89 LYS A O 1
ATOM 785 N N . MET A 1 90 ? -28.716 -14.331 3.937 1.00 75.81 90 MET A N 1
ATOM 786 C CA . MET A 1 90 ? -29.374 -14.855 2.746 1.00 75.81 90 MET A CA 1
ATOM 787 C C . MET A 1 90 ? -30.865 -14.999 3.050 1.00 75.81 90 MET A C 1
ATOM 789 O O . MET A 1 90 ? -31.255 -15.739 3.948 1.00 75.81 90 MET A O 1
ATOM 793 N N . LYS A 1 91 ? -31.697 -14.238 2.334 1.00 74.81 91 LYS A N 1
ATOM 794 C CA . LYS A 1 91 ? -33.156 -14.243 2.531 1.00 74.81 91 LYS A CA 1
ATOM 795 C C . LYS A 1 91 ? -33.824 -15.461 1.896 1.00 74.81 91 LYS A C 1
ATOM 797 O O . LYS A 1 91 ? -34.931 -15.815 2.278 1.00 74.81 91 LYS A O 1
ATOM 802 N N . GLY A 1 92 ? -33.154 -16.094 0.942 1.00 73.38 92 GLY A N 1
ATOM 803 C CA . GLY A 1 92 ? -33.655 -17.269 0.260 1.00 73.38 92 GLY A CA 1
ATOM 804 C C . GLY A 1 92 ? -32.707 -17.749 -0.825 1.00 73.38 92 GLY A C 1
ATOM 805 O O . GLY A 1 92 ? -31.777 -17.038 -1.209 1.00 73.38 92 GLY A O 1
ATOM 806 N N . LEU A 1 93 ? -32.964 -18.958 -1.307 1.00 74.12 93 LEU A N 1
ATOM 807 C CA . LEU A 1 93 ? -32.256 -19.568 -2.427 1.00 74.12 93 LEU A CA 1
ATOM 808 C C . LEU A 1 93 ? -33.152 -19.519 -3.666 1.00 74.12 93 LEU A C 1
ATOM 810 O O . LEU A 1 93 ? -34.363 -19.750 -3.583 1.00 74.12 93 LEU A O 1
ATOM 814 N N . ARG A 1 94 ? -32.556 -19.199 -4.818 1.00 72.44 94 ARG A N 1
ATOM 815 C CA . ARG A 1 94 ? -33.238 -19.243 -6.113 1.00 72.44 94 ARG A CA 1
ATOM 816 C C . ARG A 1 94 ? -33.017 -20.622 -6.719 1.00 72.44 94 ARG A C 1
ATOM 818 O O . ARG A 1 94 ? -31.874 -21.005 -6.957 1.00 72.44 94 ARG A O 1
ATOM 825 N N . LEU A 1 95 ? -34.100 -21.356 -6.958 1.00 72.38 95 LEU A N 1
ATOM 826 C CA . LEU A 1 95 ? -34.004 -22.642 -7.636 1.00 72.38 95 LEU A CA 1
ATOM 827 C C . LEU A 1 95 ? -33.650 -22.437 -9.123 1.00 72.38 95 LEU A C 1
ATOM 829 O O . LEU A 1 95 ? -34.184 -21.521 -9.756 1.00 72.38 95 LEU A O 1
ATOM 833 N N . PRO A 1 96 ? -32.773 -23.280 -9.695 1.00 72.38 96 PRO A N 1
ATOM 834 C CA . PRO A 1 96 ? -32.348 -23.176 -11.093 1.00 72.38 96 PRO A CA 1
ATOM 835 C C . PRO A 1 96 ? -33.422 -23.620 -12.101 1.00 72.38 96 PRO A C 1
ATOM 837 O O . PRO A 1 96 ? -33.258 -23.419 -13.299 1.00 72.38 96 PRO A O 1
ATOM 840 N N . ASN A 1 97 ? -34.540 -24.188 -11.645 1.00 64.06 97 ASN A N 1
ATOM 841 C CA . ASN A 1 97 ? -35.594 -24.754 -12.485 1.00 64.06 97 ASN A CA 1
ATOM 842 C C . ASN A 1 97 ? -36.535 -23.700 -13.099 1.00 64.06 97 ASN A C 1
ATOM 844 O O . ASN A 1 97 ? -37.743 -23.846 -12.984 1.00 64.06 97 ASN A O 1
ATOM 848 N N . GLY A 1 98 ? -36.014 -22.630 -13.711 1.00 60.16 98 GLY A N 1
ATOM 849 C CA . GLY A 1 98 ? -36.749 -21.702 -14.596 1.00 60.16 98 GLY A CA 1
ATOM 850 C C . GLY A 1 98 ? -37.946 -20.921 -14.015 1.00 60.16 98 GLY A C 1
ATOM 851 O O . GLY A 1 98 ? -38.335 -19.904 -14.575 1.00 60.16 98 GLY A O 1
ATOM 852 N N . ALA A 1 99 ? -38.497 -21.317 -12.868 1.00 63.00 99 ALA A N 1
ATOM 853 C CA . ALA A 1 99 ? -39.787 -20.874 -12.348 1.00 63.00 99 ALA A CA 1
ATOM 854 C C . ALA A 1 99 ? -39.702 -19.596 -11.499 1.00 63.00 99 ALA A C 1
ATOM 856 O O . ALA A 1 99 ? -40.692 -19.182 -10.903 1.00 63.00 99 ALA A O 1
ATOM 857 N N . GLY A 1 100 ? -38.515 -18.988 -11.377 1.00 61.62 100 GLY A N 1
ATOM 858 C CA . GLY A 1 100 ? -38.314 -17.717 -10.666 1.00 61.62 100 GLY A CA 1
ATOM 859 C C . GLY A 1 100 ? -38.694 -17.719 -9.176 1.00 61.62 100 GLY A C 1
ATOM 860 O O . GLY A 1 100 ? -38.672 -16.664 -8.544 1.00 61.62 100 GLY A O 1
ATOM 861 N N . LYS A 1 101 ? -39.039 -18.875 -8.598 1.00 65.25 101 LYS A N 1
ATOM 862 C CA . LYS A 1 101 ? -39.602 -18.979 -7.250 1.00 65.25 101 LYS A CA 1
ATOM 863 C C . LYS A 1 101 ? -38.484 -18.950 -6.203 1.00 65.25 101 LYS A C 1
ATOM 865 O O . LYS A 1 101 ? -37.561 -19.764 -6.238 1.00 65.25 101 LYS A O 1
ATOM 870 N N . TRP A 1 102 ? -38.568 -17.999 -5.275 1.00 70.44 102 TRP A N 1
ATOM 871 C CA . TRP A 1 102 ? -37.655 -17.876 -4.137 1.00 70.44 102 TRP A CA 1
ATOM 872 C C . TRP A 1 102 ? -38.110 -18.789 -3.000 1.00 70.44 102 TRP A C 1
ATOM 874 O O . TRP A 1 102 ? -39.259 -18.700 -2.567 1.00 70.44 102 TRP A O 1
ATOM 884 N N . ILE A 1 103 ? -37.213 -19.630 -2.482 1.00 74.62 103 ILE A N 1
ATOM 885 C CA . ILE A 1 103 ? -37.459 -20.356 -1.231 1.00 74.62 103 ILE A CA 1
ATOM 886 C C . ILE A 1 103 ? -36.828 -19.548 -0.106 1.00 74.62 103 ILE A C 1
ATOM 888 O O . ILE A 1 103 ? -35.608 -19.391 -0.072 1.00 74.62 103 ILE A O 1
ATOM 892 N N . ALA A 1 104 ? -37.653 -19.020 0.798 1.00 71.56 104 ALA A N 1
ATOM 893 C CA . ALA A 1 104 ? -37.161 -18.325 1.978 1.00 71.56 104 ALA A CA 1
ATOM 894 C C . ALA A 1 104 ? -36.438 -19.310 2.909 1.00 71.56 104 ALA A C 1
ATOM 896 O O . ALA A 1 104 ? -36.968 -20.375 3.226 1.00 71.56 104 ALA A O 1
ATOM 897 N N . LEU A 1 105 ? -35.238 -18.944 3.359 1.00 63.66 105 LEU A N 1
ATOM 898 C CA . LEU A 1 105 ? -34.552 -19.662 4.432 1.00 63.66 105 LEU A CA 1
ATOM 899 C C . LEU A 1 105 ? -35.158 -19.170 5.759 1.00 63.66 105 LEU A C 1
ATOM 901 O O . LEU A 1 105 ? -35.060 -17.974 6.050 1.00 63.66 105 LEU A O 1
ATOM 905 N N . LYS A 1 106 ? -35.852 -20.057 6.493 1.00 59.50 106 LYS A N 1
ATOM 906 C CA . LYS A 1 106 ? -36.419 -19.756 7.824 1.00 59.50 106 LYS A CA 1
ATOM 907 C C . LYS A 1 106 ? -35.311 -19.386 8.811 1.00 59.50 106 LYS A C 1
ATOM 909 O O . LYS A 1 106 ? -34.298 -20.114 8.846 1.00 59.50 106 LYS A O 1
#

Secondary structure (DSSP, 8-state):
-HHHHHHHHHHHHHHHHHHHHHHHHHHHHHSTTS--HHHHHHHHHHHHHHHHHHHHHHHHHHHHHHHHHHSS--HHHHHHHHHHHHHH---EEE-SSSS--EEE--

Organism: Cuscuta europaea (NCBI:txid41803)

Sequence (106 aa):
MELKTWSKTCRVWFQTRIEICKRRLADLREEDGRWNGADFQKIKEVLIDLLQRRHIFWQQCAKTFWLTECDRNTKFFHNAVRQHRRKNKMKGLRLPNGAGKWIALK

Radius of gyration: 23.14 Å; chains: 1; bounding box: 58×38×53 Å

pLDDT: mean 79.49, std 12.35, range [52.44, 96.88]

Foldseek 3Di:
DPVVVVVVVVVVVLVVLLVVLVVVLVVQVVVPDPDDPVVNVVSVVVNVVSVVVVVVVVVVVVVVVCVVVVVPVDPVVVVVVVVVCVVPVDQFDQDPPPPRDTDGDD